Protein AF-B8IWQ6-F1 (afdb_monomer)

pLDDT: mean 89.93, std 7.75, range [54.72, 96.94]

Structure (mmCIF, N/CA/C/O backbone):
data_AF-B8IWQ6-F1
#
_entry.id   AF-B8IWQ6-F1
#
loop_
_atom_site.group_PDB
_atom_site.id
_atom_site.type_symbol
_atom_site.label_atom_id
_atom_site.label_alt_id
_atom_site.label_comp_id
_atom_site.label_asym_id
_atom_site.label_entity_id
_atom_site.label_seq_id
_atom_site.pdbx_PDB_ins_code
_atom_site.Cartn_x
_atom_site.Cartn_y
_atom_site.Cartn_z
_atom_site.occupancy
_atom_site.B_iso_or_equiv
_atom_site.auth_seq_id
_atom_site.auth_comp_id
_atom_site.auth_asym_id
_atom_site.auth_atom_id
_atom_site.pdbx_PDB_model_num
ATOM 1 N N . MET A 1 1 ? 30.501 -1.421 22.302 1.00 66.94 1 MET A N 1
ATOM 2 C CA . MET A 1 1 ? 29.836 -0.750 21.168 1.00 66.94 1 MET A CA 1
ATOM 3 C C . MET A 1 1 ? 30.378 -1.390 19.901 1.00 66.94 1 MET A C 1
ATOM 5 O O . MET A 1 1 ? 31.589 -1.570 19.834 1.00 66.94 1 MET A O 1
ATOM 9 N N . GLY A 1 2 ? 29.513 -1.847 18.991 1.00 84.69 2 GLY A N 1
ATOM 10 C CA . GLY A 1 2 ? 29.938 -2.385 17.690 1.00 84.69 2 GLY A CA 1
ATOM 11 C C . GLY A 1 2 ? 30.454 -1.277 16.768 1.00 84.69 2 GLY A C 1
ATOM 12 O O . GLY A 1 2 ? 30.319 -0.103 17.103 1.00 84.69 2 GLY A O 1
ATOM 13 N N . GLN A 1 3 ? 31.070 -1.650 15.647 1.00 88.75 3 GLN A N 1
ATOM 14 C CA . GLN A 1 3 ? 31.486 -0.689 14.622 1.00 88.75 3 GLN A CA 1
ATOM 15 C C . GLN A 1 3 ? 30.268 -0.195 13.841 1.00 88.75 3 GLN A C 1
ATOM 17 O O . GLN A 1 3 ? 29.359 -0.980 13.564 1.00 88.75 3 GLN A O 1
ATOM 22 N N . ASP A 1 4 ? 30.275 1.084 13.476 1.00 87.19 4 ASP A N 1
ATOM 23 C CA . ASP A 1 4 ? 29.252 1.650 12.604 1.00 87.19 4 ASP A CA 1
ATOM 24 C C . ASP A 1 4 ? 29.348 1.021 11.211 1.00 87.19 4 ASP A C 1
ATOM 26 O O . ASP A 1 4 ? 30.437 0.842 10.660 1.00 87.19 4 ASP A O 1
ATOM 30 N N . VAL A 1 5 ? 28.193 0.686 10.641 1.00 85.69 5 VAL A N 1
ATOM 31 C CA . VAL A 1 5 ? 28.084 0.187 9.269 1.00 85.69 5 VAL A CA 1
ATOM 32 C C . VAL A 1 5 ? 27.650 1.343 8.382 1.00 85.69 5 VAL A C 1
ATOM 34 O O . VAL A 1 5 ? 26.616 1.965 8.623 1.00 85.69 5 VAL A O 1
ATOM 37 N N . VAL A 1 6 ? 28.444 1.619 7.353 1.00 86.62 6 VAL A N 1
ATOM 38 C CA . VAL A 1 6 ? 28.143 2.629 6.337 1.00 86.62 6 VAL A CA 1
ATOM 39 C C . VAL A 1 6 ? 27.625 1.918 5.092 1.00 86.62 6 VAL A C 1
ATOM 41 O O . VAL A 1 6 ? 28.239 0.960 4.625 1.00 86.62 6 VAL A O 1
ATOM 44 N N . PHE A 1 7 ? 26.487 2.375 4.573 1.00 84.81 7 PHE A N 1
ATOM 45 C CA . PHE A 1 7 ? 25.936 1.903 3.306 1.00 84.81 7 PHE A CA 1
ATOM 46 C C . PHE A 1 7 ? 26.340 2.868 2.190 1.00 84.81 7 PHE A C 1
ATOM 48 O O . PHE A 1 7 ? 26.058 4.061 2.276 1.00 84.81 7 PHE A O 1
ATOM 55 N N . ASP A 1 8 ? 26.959 2.343 1.133 1.00 86.12 8 ASP A N 1
ATOM 56 C CA . ASP A 1 8 ? 27.364 3.130 -0.042 1.00 86.12 8 ASP A CA 1
ATOM 57 C C . ASP A 1 8 ? 26.194 3.428 -1.002 1.00 86.12 8 ASP A C 1
ATOM 59 O O . ASP A 1 8 ? 26.334 4.207 -1.944 1.00 86.12 8 ASP A O 1
ATOM 63 N N . LEU A 1 9 ? 25.031 2.806 -0.776 1.00 83.06 9 LEU A N 1
ATOM 64 C CA . LEU A 1 9 ? 23.818 2.937 -1.584 1.00 83.06 9 LEU A CA 1
ATOM 65 C C . LEU A 1 9 ? 22.581 3.104 -0.687 1.00 83.06 9 LEU A C 1
ATOM 67 O O . LEU A 1 9 ? 22.602 2.660 0.467 1.00 83.06 9 LEU A O 1
ATOM 71 N N . PRO A 1 10 ? 21.484 3.700 -1.201 1.00 81.00 10 PRO A N 1
ATOM 72 C CA . PRO A 1 10 ? 20.210 3.714 -0.497 1.00 81.00 10 PRO A CA 1
ATOM 73 C C . PRO A 1 10 ? 19.776 2.289 -0.163 1.00 81.00 10 PRO A C 1
ATOM 75 O O . PRO A 1 10 ? 19.846 1.395 -1.005 1.00 81.00 10 PRO A O 1
ATOM 78 N N . LEU A 1 11 ? 19.277 2.087 1.056 1.00 79.12 11 LEU A N 1
ATOM 79 C CA . LEU A 1 11 ? 18.800 0.773 1.493 1.00 79.12 11 LEU A CA 1
ATOM 80 C C . LEU A 1 11 ? 17.608 0.278 0.646 1.00 79.12 11 LEU A C 1
ATOM 82 O O . LEU A 1 11 ? 17.404 -0.925 0.517 1.00 79.12 11 LEU A O 1
ATOM 86 N N . ALA A 1 12 ? 16.841 1.203 0.056 1.00 81.44 12 ALA A N 1
ATOM 87 C CA . ALA A 1 12 ? 15.764 0.916 -0.884 1.00 81.44 12 ALA A CA 1
ATOM 88 C C . ALA A 1 12 ? 15.681 2.011 -1.963 1.00 81.44 12 ALA A C 1
ATOM 90 O O . ALA A 1 12 ? 15.247 3.128 -1.686 1.00 81.44 12 ALA A O 1
ATOM 91 N N . ASP A 1 13 ? 16.080 1.669 -3.188 1.00 88.56 13 ASP A N 1
ATOM 92 C CA . ASP A 1 13 ? 15.838 2.451 -4.407 1.00 88.56 13 ASP A CA 1
ATOM 93 C C . ASP A 1 13 ? 14.895 1.643 -5.307 1.00 88.56 13 ASP A C 1
ATOM 95 O O . ASP A 1 13 ? 15.315 0.753 -6.050 1.00 88.56 13 ASP A O 1
ATOM 99 N N . LEU A 1 14 ? 13.591 1.853 -5.125 1.00 90.94 14 LEU A N 1
ATOM 100 C CA . LEU A 1 14 ? 12.537 1.048 -5.740 1.00 90.94 14 LEU A CA 1
ATOM 101 C C . LEU A 1 14 ? 11.484 1.945 -6.397 1.00 90.94 14 LEU A C 1
ATOM 103 O O . LEU A 1 14 ? 11.209 3.042 -5.902 1.00 90.94 14 LEU A O 1
ATOM 107 N N . PRO A 1 15 ? 10.869 1.494 -7.505 1.00 92.69 15 PRO A N 1
ATOM 108 C CA . PRO A 1 15 ? 9.862 2.278 -8.199 1.00 92.69 15 PRO A CA 1
ATOM 109 C C . PRO A 1 15 ? 8.608 2.463 -7.340 1.00 92.69 15 PRO A C 1
ATOM 111 O O . PRO A 1 15 ? 8.223 1.590 -6.560 1.00 92.69 15 PRO A O 1
ATOM 114 N N . ALA A 1 16 ? 7.925 3.589 -7.542 1.00 93.81 16 ALA A N 1
ATOM 115 C CA . ALA A 1 16 ? 6.601 3.790 -6.973 1.00 93.81 16 ALA A CA 1
ATOM 116 C C . ALA A 1 16 ? 5.610 2.757 -7.534 1.00 93.81 16 ALA A C 1
ATOM 118 O O . ALA A 1 16 ? 5.648 2.415 -8.719 1.00 93.81 16 ALA A O 1
ATOM 119 N N . VAL A 1 17 ? 4.698 2.305 -6.678 1.00 95.25 17 VAL A N 1
ATOM 120 C CA . VAL A 1 17 ? 3.552 1.476 -7.056 1.00 95.25 17 VAL A CA 1
ATOM 121 C C . VAL A 1 17 ? 2.323 2.359 -7.227 1.00 95.25 17 VAL A C 1
ATOM 123 O O . VAL A 1 17 ? 2.095 3.282 -6.445 1.00 95.25 17 VAL A O 1
ATOM 126 N N . GLY A 1 18 ? 1.516 2.082 -8.247 1.00 94.50 18 GLY A N 1
ATOM 127 C CA . GLY A 1 18 ? 0.294 2.842 -8.478 1.00 94.50 18 GLY A CA 1
ATOM 128 C C . GLY A 1 18 ? -0.573 2.283 -9.594 1.00 94.50 18 GLY A C 1
ATOM 129 O O . GLY A 1 18 ? -0.112 1.533 -10.455 1.00 94.50 18 GLY A O 1
ATOM 130 N N . THR A 1 19 ? -1.842 2.676 -9.562 1.00 95.50 19 THR A N 1
ATOM 131 C CA . THR A 1 19 ? -2.843 2.398 -10.595 1.00 95.50 19 THR A CA 1
ATOM 132 C C . THR A 1 19 ? -3.619 3.679 -10.851 1.00 95.50 19 THR A C 1
ATOM 134 O O . THR A 1 19 ? -3.977 4.372 -9.898 1.00 95.50 19 THR A O 1
ATOM 137 N N . GLU A 1 20 ? -3.884 3.987 -12.120 1.00 94.12 20 GLU A N 1
ATOM 138 C CA . GLU A 1 20 ? -4.677 5.160 -12.486 1.00 94.12 20 GLU A CA 1
ATOM 139 C C . GLU A 1 20 ? -6.073 5.107 -11.840 1.00 94.12 20 GLU A C 1
ATOM 141 O O . GLU A 1 20 ? -6.721 4.057 -11.888 1.00 94.12 20 GLU A O 1
ATOM 146 N N . PRO A 1 21 ? -6.593 6.211 -11.271 1.00 91.75 21 PRO A N 1
ATOM 147 C CA . PRO A 1 21 ? -7.913 6.214 -10.635 1.00 91.75 21 PRO A CA 1
ATOM 148 C C . PRO A 1 21 ? -9.068 5.826 -11.572 1.00 91.75 21 PRO A C 1
ATOM 150 O O . PRO A 1 21 ? -10.112 5.372 -11.105 1.00 91.75 21 PRO A O 1
ATOM 153 N N . SER A 1 22 ? -8.886 6.009 -12.883 1.00 94.12 22 SER A N 1
ATOM 154 C CA . SER A 1 22 ? -9.839 5.629 -13.931 1.00 94.12 22 SER A CA 1
ATOM 155 C C . SER A 1 22 ? -9.726 4.164 -14.377 1.00 94.12 22 SER A C 1
ATOM 157 O O . SER A 1 22 ? -10.555 3.706 -15.165 1.00 94.12 22 SER A O 1
ATOM 159 N N . ASP A 1 23 ? -8.735 3.410 -13.888 1.00 96.62 23 ASP A N 1
ATOM 160 C CA . ASP A 1 23 ? -8.624 1.976 -14.149 1.00 96.62 23 ASP A CA 1
ATOM 161 C C . ASP A 1 23 ? -9.800 1.210 -13.519 1.00 96.62 23 ASP A C 1
ATOM 163 O O . ASP A 1 23 ? -10.305 1.543 -12.439 1.00 96.62 23 ASP A O 1
ATOM 167 N N . ARG A 1 24 ? -10.226 0.129 -14.180 1.00 96.94 24 ARG A N 1
ATOM 168 C CA . ARG A 1 24 ? -11.360 -0.685 -13.729 1.00 96.94 24 ARG A CA 1
ATOM 169 C C . ARG A 1 24 ? -11.145 -1.267 -12.336 1.00 96.94 24 ARG A C 1
ATOM 171 O O . ARG A 1 24 ? -12.109 -1.322 -11.574 1.00 96.94 24 ARG A O 1
ATOM 178 N N . LEU A 1 25 ? -9.928 -1.688 -11.983 1.00 95.88 25 LEU A N 1
ATOM 179 C CA . LEU A 1 25 ? -9.630 -2.225 -10.655 1.00 95.88 25 LEU A CA 1
ATOM 180 C C . LEU A 1 25 ? -9.794 -1.142 -9.581 1.00 95.88 25 LEU A C 1
ATOM 182 O O . LEU A 1 25 ? -10.441 -1.384 -8.561 1.00 95.88 25 LEU A O 1
ATOM 186 N N . ALA A 1 26 ? -9.266 0.060 -9.828 1.00 94.19 26 ALA A N 1
ATOM 187 C CA . ALA A 1 26 ? -9.356 1.184 -8.900 1.00 94.19 26 ALA A CA 1
ATOM 188 C C . ALA A 1 26 ? -10.815 1.615 -8.672 1.00 94.19 26 ALA A C 1
ATOM 190 O O . ALA A 1 26 ? -11.246 1.756 -7.524 1.00 94.19 26 ALA A O 1
ATOM 191 N N . MET A 1 27 ? -11.600 1.739 -9.748 1.00 94.56 27 MET A N 1
ATOM 192 C CA . MET A 1 27 ? -13.032 2.046 -9.671 1.00 94.56 27 MET A CA 1
ATOM 193 C C . MET A 1 27 ? -13.831 0.949 -8.954 1.00 94.56 27 MET A C 1
ATOM 195 O O . MET A 1 27 ? -14.661 1.254 -8.096 1.00 94.56 27 MET A O 1
ATOM 199 N N . THR A 1 28 ? -13.562 -0.324 -9.269 1.00 96.00 28 THR A N 1
ATOM 200 C CA . THR A 1 28 ? -14.236 -1.473 -8.639 1.00 96.00 28 THR A CA 1
ATOM 201 C C . THR A 1 28 ? -13.955 -1.506 -7.143 1.00 96.00 28 THR A C 1
ATOM 203 O O . THR A 1 28 ? -14.883 -1.660 -6.353 1.00 96.00 28 THR A O 1
ATOM 206 N N . LYS A 1 29 ? -12.701 -1.277 -6.733 1.00 95.06 29 LYS A N 1
ATOM 207 C CA . LYS A 1 29 ? -12.348 -1.151 -5.317 1.00 95.06 29 LYS A CA 1
ATOM 208 C C . LYS A 1 29 ? -13.149 -0.048 -4.638 1.00 95.06 29 LYS A C 1
ATOM 210 O O . LYS A 1 29 ? -13.699 -0.286 -3.570 1.00 95.06 29 LYS A O 1
ATOM 215 N N . SER A 1 30 ? -13.225 1.146 -5.228 1.00 93.62 30 SER A N 1
ATOM 216 C CA . SER A 1 30 ? -13.958 2.269 -4.625 1.00 93.62 30 SER A CA 1
ATOM 217 C C . SER A 1 30 ? -15.446 1.958 -4.439 1.00 93.62 30 SER A C 1
ATOM 219 O O . SER A 1 30 ? -16.017 2.317 -3.411 1.00 93.62 30 SER A O 1
ATOM 221 N N . TRP A 1 31 ? -16.059 1.244 -5.388 1.00 95.00 31 TRP A N 1
ATOM 222 C CA . TRP A 1 31 ? -17.431 0.755 -5.245 1.00 95.00 31 TRP A CA 1
ATOM 223 C C . TRP A 1 31 ? -17.559 -0.284 -4.118 1.00 95.00 31 TRP A C 1
ATOM 225 O O . TRP A 1 31 ? -18.363 -0.083 -3.214 1.00 95.00 31 TRP A O 1
ATOM 235 N N . ILE A 1 32 ? -16.720 -1.329 -4.097 1.00 95.25 32 ILE A N 1
ATOM 236 C CA . ILE A 1 32 ? -16.761 -2.383 -3.061 1.00 95.25 32 ILE A CA 1
ATOM 237 C C . ILE A 1 32 ? -16.553 -1.803 -1.661 1.00 95.25 32 ILE A C 1
ATOM 239 O O . ILE A 1 32 ? -17.297 -2.139 -0.744 1.00 95.25 32 ILE A O 1
ATOM 243 N N . VAL A 1 33 ? -15.558 -0.926 -1.484 1.00 93.81 33 VAL A N 1
ATOM 244 C CA . VAL A 1 33 ? -15.291 -0.282 -0.190 1.00 93.81 33 VAL A CA 1
ATOM 245 C C . VAL A 1 33 ? -16.535 0.453 0.290 1.00 93.81 33 VAL A C 1
ATOM 247 O O . VAL A 1 33 ? -16.926 0.283 1.442 1.00 93.81 33 VAL A O 1
ATOM 250 N N . ARG A 1 34 ? -17.205 1.201 -0.592 1.00 94.00 34 ARG A N 1
ATOM 251 C CA . ARG A 1 34 ? -18.434 1.913 -0.241 1.00 94.00 34 ARG A CA 1
ATOM 252 C C . ARG A 1 34 ? -19.563 0.971 0.161 1.00 94.00 34 ARG A C 1
ATOM 254 O O . ARG A 1 34 ? -20.210 1.222 1.171 1.00 94.00 34 ARG A O 1
ATOM 261 N N . GLU A 1 35 ? -19.782 -0.103 -0.589 1.00 95.81 35 GLU A N 1
ATOM 262 C CA . GLU A 1 35 ? -20.841 -1.073 -0.287 1.00 95.81 35 GLU A CA 1
ATOM 263 C C . GLU A 1 35 ? -20.595 -1.805 1.041 1.00 95.81 35 GLU A C 1
ATOM 265 O O . GLU A 1 35 ? -21.507 -1.956 1.849 1.00 95.81 35 GLU A O 1
ATOM 270 N N . VAL A 1 36 ? -19.357 -2.229 1.304 1.00 93.12 36 VAL A N 1
ATOM 271 C CA . VAL A 1 36 ? -19.022 -3.021 2.498 1.00 93.12 36 VAL A CA 1
ATOM 272 C C . VAL A 1 36 ? -18.946 -2.155 3.753 1.00 93.12 36 VAL A C 1
ATOM 274 O O . VAL A 1 36 ? -19.423 -2.557 4.809 1.00 93.12 36 VAL A O 1
ATOM 277 N N . THR A 1 37 ? -18.343 -0.970 3.652 1.00 90.19 37 THR A N 1
ATOM 278 C CA . THR A 1 37 ? -18.072 -0.112 4.819 1.00 90.19 37 THR A CA 1
ATOM 279 C C . THR A 1 37 ? -19.130 0.960 5.050 1.00 90.19 37 THR A C 1
ATOM 281 O O . THR A 1 37 ? -19.095 1.632 6.076 1.00 90.19 37 THR A O 1
ATOM 284 N N . GLN A 1 38 ? -20.044 1.161 4.093 1.00 92.19 38 GLN A N 1
ATOM 285 C CA . GLN A 1 38 ? -20.992 2.282 4.066 1.00 92.19 38 GLN A CA 1
ATOM 286 C C . GLN A 1 38 ? -20.314 3.669 4.099 1.00 92.19 38 GLN A C 1
ATOM 288 O O . GLN A 1 38 ? -20.973 4.686 4.312 1.00 92.19 38 GLN A O 1
ATOM 293 N N . ALA A 1 39 ? -19.004 3.733 3.839 1.00 85.50 39 ALA A N 1
ATOM 294 C CA . ALA A 1 39 ? -18.207 4.949 3.820 1.00 85.50 39 ALA A CA 1
ATOM 295 C C . ALA A 1 39 ? -17.458 5.087 2.490 1.00 85.50 39 ALA A C 1
ATOM 297 O O . ALA A 1 39 ? -17.053 4.108 1.861 1.00 85.50 39 ALA A O 1
ATOM 298 N N . ALA A 1 40 ? -17.254 6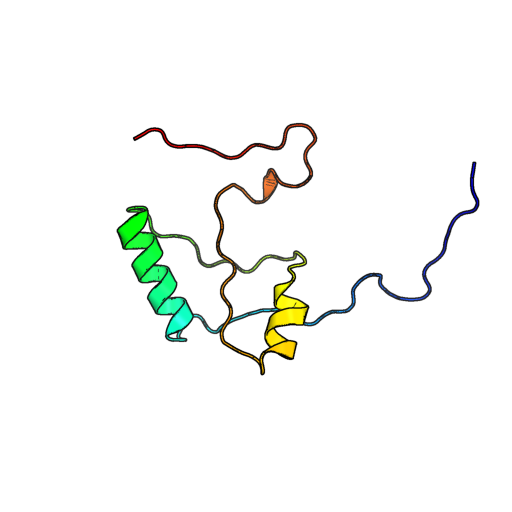.327 2.046 1.00 76.75 40 ALA A N 1
ATOM 299 C CA . ALA A 1 40 ? -16.352 6.589 0.936 1.00 76.75 40 ALA A CA 1
ATOM 300 C C . ALA A 1 40 ? -14.911 6.477 1.454 1.00 76.75 40 ALA A C 1
ATOM 302 O O . ALA A 1 40 ? -14.461 7.336 2.207 1.00 76.75 40 ALA A O 1
ATOM 303 N N . GLY A 1 41 ? -14.204 5.408 1.082 1.00 78.75 41 GLY A N 1
ATOM 304 C CA . GLY A 1 41 ? -12.765 5.323 1.326 1.00 78.75 41 GLY A CA 1
ATOM 305 C C . GLY A 1 41 ? -12.025 6.405 0.539 1.00 78.75 41 GLY A C 1
ATOM 306 O O . GLY A 1 41 ? -12.358 6.664 -0.621 1.00 78.75 41 GLY A O 1
ATOM 307 N N . GLU A 1 42 ? -11.022 7.028 1.150 1.00 82.75 42 GLU A N 1
ATOM 308 C CA . GLU A 1 42 ? -10.190 8.024 0.477 1.00 82.75 42 GLU A CA 1
ATOM 309 C C . GLU A 1 42 ? -9.185 7.341 -0.467 1.00 82.75 42 GLU A C 1
ATOM 311 O O . GLU A 1 42 ? -8.644 6.273 -0.171 1.00 82.75 42 GLU A O 1
ATOM 316 N N . VAL A 1 43 ? -8.949 7.936 -1.640 1.00 87.19 43 VAL A N 1
ATOM 317 C CA . VAL A 1 43 ? -7.867 7.517 -2.540 1.00 87.19 43 VAL A CA 1
ATOM 318 C C . VAL A 1 43 ? -6.694 8.453 -2.311 1.00 87.19 43 VAL A C 1
ATOM 320 O O . VAL A 1 43 ? -6.740 9.606 -2.730 1.00 87.19 43 VAL A O 1
ATOM 323 N N . ILE A 1 44 ? -5.648 7.945 -1.666 1.00 89.00 44 ILE A N 1
ATOM 324 C CA . ILE A 1 44 ? -4.450 8.716 -1.334 1.00 89.00 44 ILE A CA 1
ATOM 325 C C . ILE A 1 44 ? -3.202 8.079 -1.946 1.00 89.00 44 ILE A C 1
ATOM 327 O O . ILE A 1 44 ? -3.132 6.863 -2.130 1.00 89.00 44 ILE A O 1
ATOM 331 N N . GLY A 1 45 ? -2.206 8.910 -2.245 1.00 90.31 45 GLY A N 1
ATOM 332 C CA . GLY A 1 45 ? -0.824 8.466 -2.404 1.00 90.31 45 GLY A CA 1
ATOM 333 C C . GLY A 1 45 ? -0.098 8.611 -1.070 1.00 90.31 45 GLY A C 1
ATOM 334 O O . GLY A 1 45 ? -0.342 9.577 -0.349 1.00 90.31 45 GLY A O 1
ATOM 335 N N . MET A 1 46 ? 0.794 7.67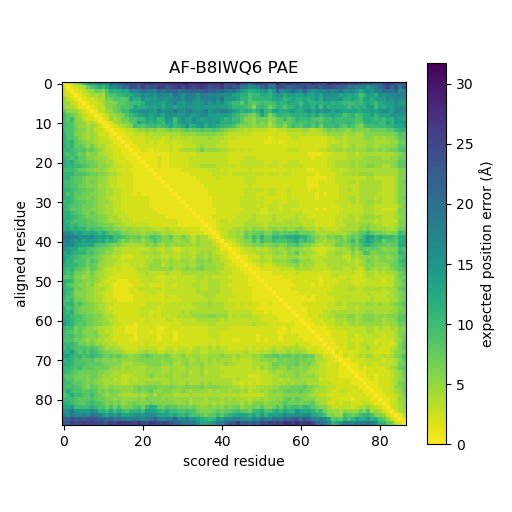8 -0.739 1.00 88.25 46 MET A N 1
ATOM 336 C CA . MET A 1 46 ? 1.519 7.706 0.530 1.00 88.25 46 MET A CA 1
ATOM 337 C C . MET A 1 46 ? 3.024 7.493 0.324 1.00 88.25 46 MET A C 1
A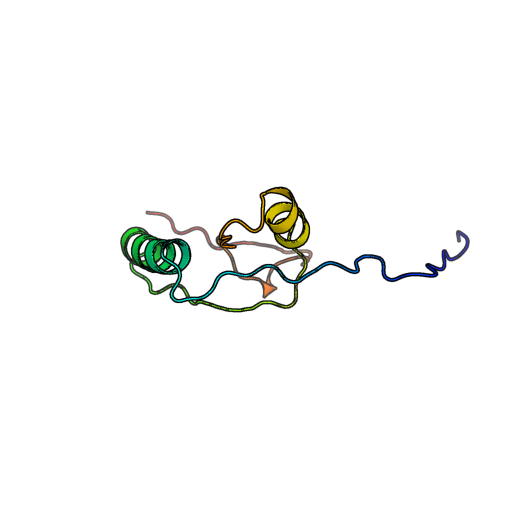TOM 339 O O . MET A 1 46 ? 3.406 6.561 -0.385 1.00 88.25 46 MET A O 1
ATOM 343 N N . PRO A 1 47 ? 3.892 8.316 0.947 1.00 88.88 47 PRO A N 1
ATOM 344 C CA . PRO A 1 47 ? 5.340 8.150 0.877 1.00 88.88 47 PRO A CA 1
ATOM 345 C C . PRO A 1 47 ? 5.816 7.060 1.851 1.00 88.88 47 PRO A C 1
ATOM 347 O O . PRO A 1 47 ? 6.505 7.336 2.831 1.00 88.88 47 PRO A O 1
ATOM 350 N N . CYS A 1 48 ? 5.434 5.811 1.596 1.00 88.00 48 CYS A N 1
ATOM 351 C CA . CYS A 1 48 ? 5.922 4.651 2.332 1.00 88.00 48 CYS A CA 1
ATOM 352 C C . CYS A 1 48 ? 6.307 3.521 1.375 1.00 88.00 48 CYS A C 1
ATOM 354 O O . CYS A 1 48 ? 5.867 3.462 0.226 1.00 88.00 48 CYS A O 1
ATOM 356 N N . PHE A 1 49 ? 7.151 2.615 1.859 1.00 91.31 49 PHE A N 1
ATOM 357 C CA . PHE A 1 49 ? 7.462 1.394 1.135 1.00 91.31 49 PHE A CA 1
ATOM 358 C C . PHE A 1 49 ? 6.341 0.368 1.324 1.00 91.31 49 PHE A C 1
ATOM 360 O O . PHE A 1 49 ? 5.874 0.143 2.440 1.00 91.31 49 PHE A O 1
ATOM 367 N N . THR A 1 50 ? 5.966 -0.294 0.231 1.00 93.12 50 THR A N 1
ATOM 368 C CA . THR A 1 50 ? 5.169 -1.524 0.245 1.00 93.12 50 THR A CA 1
ATOM 369 C C . THR A 1 50 ? 5.800 -2.547 -0.693 1.00 93.12 50 THR A C 1
ATOM 371 O O . THR A 1 50 ? 6.508 -2.192 -1.645 1.00 93.12 50 THR A O 1
ATOM 374 N N . ASP A 1 51 ? 5.508 -3.823 -0.453 1.00 94.94 51 ASP A N 1
ATOM 375 C CA . ASP A 1 51 ? 5.876 -4.933 -1.336 1.00 94.94 51 ASP A CA 1
ATOM 376 C C . ASP A 1 51 ? 5.379 -4.738 -2.780 1.00 94.94 51 ASP A C 1
ATOM 378 O O . ASP A 1 51 ? 6.024 -5.198 -3.723 1.00 94.94 51 ASP A O 1
ATOM 382 N N . GLY A 1 52 ? 4.307 -3.963 -2.974 1.00 95.06 52 GLY A N 1
ATOM 383 C CA . GLY A 1 52 ? 3.787 -3.546 -4.274 1.00 95.06 52 GLY A CA 1
ATOM 384 C C . GLY A 1 52 ? 4.839 -2.956 -5.222 1.00 95.06 52 GLY A C 1
ATOM 385 O O . GLY A 1 52 ? 4.763 -3.203 -6.424 1.00 95.06 52 GLY A O 1
ATOM 386 N N . SER A 1 53 ? 5.855 -2.254 -4.706 1.00 93.94 53 SER A N 1
ATOM 387 C CA . SER A 1 53 ? 6.966 -1.710 -5.514 1.00 93.94 53 SER A CA 1
ATOM 388 C C . SER A 1 53 ? 7.7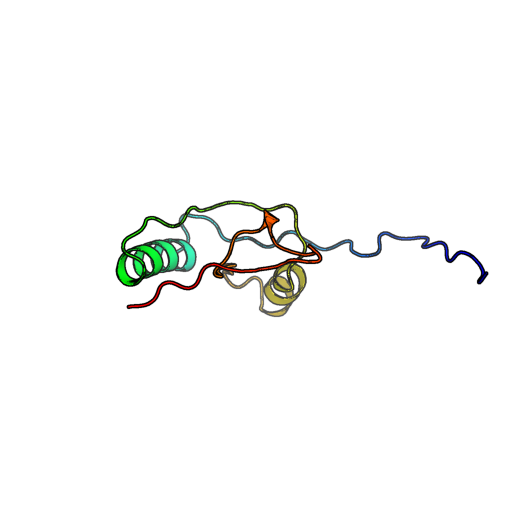85 -2.791 -6.237 1.00 93.94 53 SER A C 1
ATOM 390 O O . SER A 1 53 ? 8.310 -2.558 -7.326 1.00 93.94 53 SER A O 1
ATOM 392 N N . VAL A 1 54 ? 7.850 -3.998 -5.671 1.00 94.88 54 VAL A N 1
ATOM 393 C CA . VAL A 1 54 ? 8.502 -5.171 -6.270 1.00 94.88 54 VAL A CA 1
ATOM 394 C C . VAL A 1 54 ? 7.477 -6.015 -7.026 1.00 94.88 54 VAL A C 1
ATOM 396 O O . VAL A 1 54 ? 7.698 -6.387 -8.182 1.00 94.88 54 VAL A O 1
ATOM 399 N N . LEU A 1 55 ? 6.336 -6.302 -6.391 1.00 96.38 55 LEU A N 1
ATOM 400 C CA . LEU A 1 55 ? 5.328 -7.219 -6.923 1.00 96.38 55 LEU A CA 1
ATOM 401 C C . LEU A 1 55 ? 4.704 -6.697 -8.218 1.00 96.38 55 LEU A C 1
ATOM 403 O O . LEU A 1 55 ? 4.556 -7.463 -9.167 1.00 96.38 55 LEU A O 1
ATOM 407 N N . GLN A 1 56 ? 4.394 -5.401 -8.313 1.00 96.56 56 GLN A N 1
ATOM 408 C CA . GLN A 1 56 ? 3.775 -4.847 -9.518 1.00 96.56 56 GLN A CA 1
ATOM 409 C C . GLN A 1 56 ? 4.664 -5.069 -10.750 1.00 96.56 56 GLN A C 1
ATOM 411 O O . GLN A 1 56 ? 4.173 -5.487 -11.799 1.00 96.56 56 GLN A O 1
ATOM 416 N N . GLY A 1 57 ? 5.976 -4.850 -10.626 1.00 95.12 57 GLY A N 1
ATOM 417 C CA . GLY A 1 57 ? 6.936 -5.128 -11.695 1.00 95.12 57 GLY A CA 1
ATOM 418 C C . GLY A 1 57 ? 7.047 -6.621 -12.012 1.00 95.12 57 GLY A C 1
ATOM 419 O O . GLY A 1 57 ? 6.971 -7.006 -13.180 1.00 95.12 57 GLY A O 1
ATOM 420 N N . ALA A 1 58 ? 7.159 -7.462 -10.980 1.00 96.50 58 ALA A N 1
ATOM 421 C CA . ALA A 1 58 ? 7.272 -8.915 -11.122 1.00 96.50 58 ALA A CA 1
ATOM 422 C C . ALA A 1 58 ? 6.045 -9.555 -11.799 1.00 96.50 58 ALA A C 1
ATOM 424 O O . ALA A 1 58 ? 6.183 -10.533 -12.531 1.00 96.50 58 ALA A O 1
ATOM 425 N N . PHE A 1 59 ? 4.859 -8.971 -11.615 1.00 96.62 59 PHE A N 1
ATOM 426 C CA . PHE A 1 59 ? 3.605 -9.408 -12.232 1.00 96.62 59 PHE A CA 1
ATOM 427 C C . PHE A 1 59 ? 3.225 -8.589 -13.476 1.00 96.62 59 PHE A C 1
ATOM 429 O O . PHE A 1 59 ? 2.048 -8.348 -13.738 1.00 96.62 59 PHE A O 1
ATOM 436 N N . GLY A 1 60 ? 4.210 -8.145 -14.264 1.00 95.69 60 GLY A N 1
ATOM 437 C CA . GLY A 1 60 ? 3.960 -7.558 -15.585 1.00 95.69 60 GLY A CA 1
ATOM 438 C C . GLY A 1 60 ? 3.230 -6.213 -15.554 1.00 95.69 60 GLY A C 1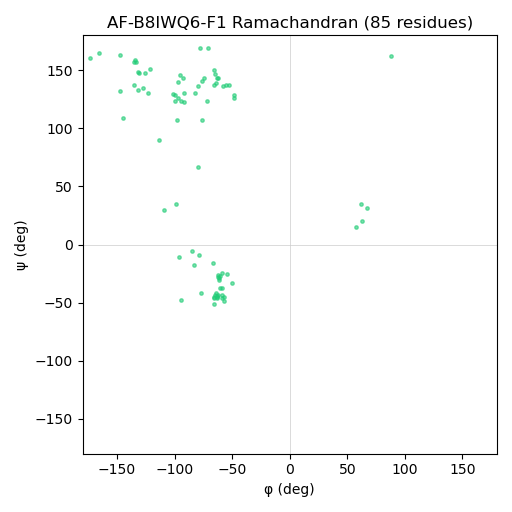
ATOM 439 O O . GLY A 1 60 ? 2.477 -5.903 -16.472 1.00 95.69 60 GLY A O 1
ATOM 440 N N . ARG A 1 61 ? 3.450 -5.410 -14.505 1.00 94.50 61 ARG A N 1
ATOM 441 C CA . ARG A 1 61 ? 2.780 -4.121 -14.255 1.00 94.50 61 ARG A CA 1
ATOM 442 C C . ARG A 1 61 ? 1.262 -4.241 -14.079 1.00 94.50 61 ARG A C 1
ATOM 444 O O . ARG A 1 61 ? 0.523 -3.345 -14.480 1.00 94.50 61 ARG A O 1
ATOM 451 N N . CYS A 1 62 ? 0.803 -5.334 -13.471 1.00 95.50 62 CYS A N 1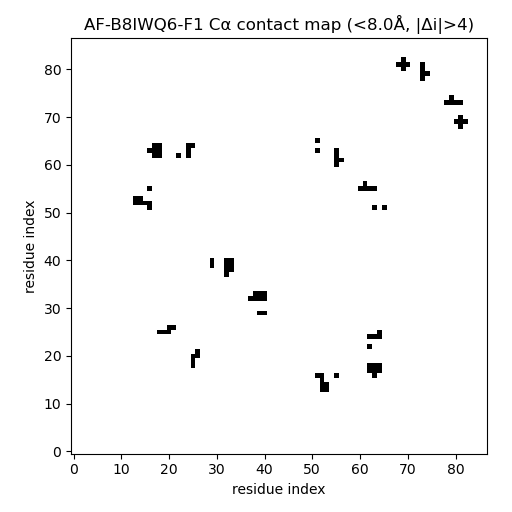
ATOM 452 C CA . CYS A 1 62 ? -0.607 -5.534 -13.139 1.00 95.50 62 CYS A CA 1
ATOM 453 C C . CYS A 1 62 ? -1.170 -4.338 -12.332 1.00 95.50 62 CYS A C 1
ATOM 455 O O . CYS A 1 62 ? -0.492 -3.857 -11.409 1.00 95.50 62 CYS A O 1
ATOM 457 N N . PRO A 1 63 ? -2.396 -3.854 -12.629 1.00 96.75 63 PRO A N 1
ATOM 458 C CA . PRO A 1 63 ? -3.096 -2.915 -11.760 1.00 96.75 63 PRO A CA 1
ATOM 459 C C . PRO A 1 63 ? -3.076 -3.416 -10.311 1.00 96.75 63 PRO A C 1
ATOM 461 O O . PRO A 1 63 ? -3.419 -4.558 -10.020 1.00 96.75 63 PRO A O 1
ATOM 464 N N . THR A 1 64 ? -2.607 -2.564 -9.409 1.00 96.31 64 THR A N 1
ATOM 465 C CA . THR A 1 64 ? -2.361 -2.868 -7.998 1.00 96.31 64 THR A CA 1
ATOM 466 C C . THR A 1 64 ? -3.060 -1.833 -7.122 1.00 96.31 64 THR A C 1
ATOM 468 O O . THR A 1 64 ? -2.977 -0.630 -7.377 1.00 96.31 64 THR A O 1
ATOM 471 N N . VAL A 1 65 ? -3.743 -2.290 -6.075 1.00 95.00 65 VAL A N 1
ATOM 472 C CA . VAL A 1 65 ? -4.350 -1.425 -5.060 1.00 95.00 65 VAL A CA 1
ATOM 473 C C . VAL A 1 65 ? -3.808 -1.822 -3.697 1.00 95.00 65 VAL A C 1
ATOM 475 O O . VAL A 1 65 ? -3.848 -2.994 -3.337 1.00 95.00 65 VAL A O 1
ATOM 478 N N . ILE A 1 66 ? -3.345 -0.834 -2.934 1.00 94.25 66 ILE A N 1
ATOM 479 C CA . ILE A 1 66 ? -3.034 -0.991 -1.513 1.00 94.25 66 ILE A CA 1
ATOM 480 C C . ILE A 1 66 ? -4.299 -0.619 -0.739 1.00 94.25 66 ILE A C 1
ATOM 482 O O . ILE A 1 66 ? -4.843 0.471 -0.921 1.00 94.25 66 ILE A O 1
ATOM 486 N N . LEU A 1 67 ? -4.803 -1.543 0.075 1.00 92.12 67 LEU A N 1
ATOM 487 C CA . LEU A 1 67 ? -6.013 -1.364 0.872 1.00 92.12 67 LEU A CA 1
ATOM 488 C C . LEU A 1 67 ? -5.868 -2.147 2.174 1.00 92.12 67 LEU A C 1
ATOM 490 O O . LEU A 1 67 ? -5.527 -3.327 2.152 1.00 92.12 67 LEU A O 1
ATOM 494 N N . GLY A 1 68 ? -6.166 -1.508 3.297 1.00 89.38 68 GLY A N 1
ATOM 495 C CA . GLY A 1 68 ? -6.135 -2.144 4.606 1.00 89.38 68 GLY A CA 1
ATOM 496 C C . GLY A 1 68 ? -6.853 -1.295 5.653 1.00 89.38 68 GLY A C 1
ATOM 497 O O . GLY A 1 68 ? -7.154 -0.129 5.388 1.00 89.38 68 GLY A O 1
ATOM 498 N N . PRO A 1 69 ? -7.173 -1.879 6.815 1.00 87.56 69 PRO A N 1
ATOM 499 C CA . PRO A 1 69 ? -7.735 -1.146 7.938 1.00 87.56 69 PRO A CA 1
ATOM 500 C C . PRO A 1 69 ? -6.655 -0.356 8.690 1.00 87.56 69 PRO A C 1
ATOM 502 O O . PRO A 1 69 ? -5.459 -0.600 8.537 1.00 87.56 69 PRO A O 1
ATOM 505 N N . GLY A 1 70 ? -7.108 0.515 9.591 1.00 85.69 70 GLY A N 1
ATOM 506 C CA . GLY A 1 70 ? -6.241 1.225 10.526 1.00 85.69 70 GLY A CA 1
ATOM 507 C C . GLY A 1 70 ? -5.683 2.534 9.976 1.00 85.69 70 GLY A C 1
ATOM 508 O O . GLY A 1 70 ? -5.686 2.797 8.776 1.00 85.69 70 GLY A O 1
ATOM 509 N N . GLU A 1 71 ? -5.220 3.368 10.900 1.00 87.88 71 GL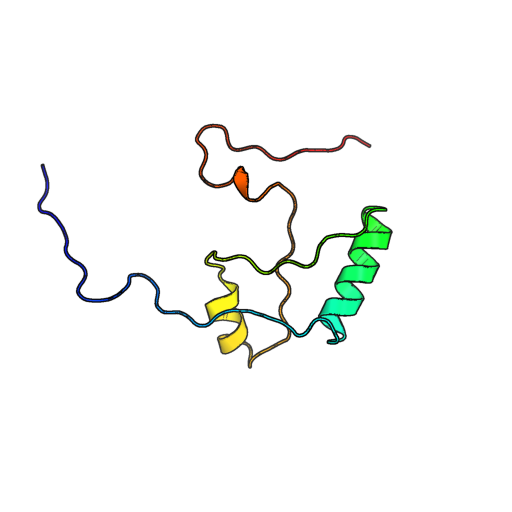U A N 1
ATOM 510 C CA . GLU A 1 71 ? -4.672 4.681 10.592 1.00 87.88 71 GLU A CA 1
ATOM 511 C C . GLU A 1 71 ? -3.160 4.573 10.399 1.00 87.88 71 GLU A C 1
ATOM 513 O O . GLU A 1 71 ? -2.453 4.038 11.254 1.00 87.88 71 GLU A O 1
ATOM 518 N N . HIS A 1 72 ? -2.640 5.120 9.303 1.00 85.75 72 HIS A N 1
ATOM 519 C CA . HIS A 1 72 ? -1.223 4.985 8.957 1.00 85.75 72 HIS A CA 1
ATOM 520 C C . HIS A 1 72 ? -0.301 5.625 10.004 1.00 85.75 72 HIS A C 1
ATOM 522 O O . HIS A 1 72 ? 0.815 5.158 10.218 1.00 85.75 72 HIS A O 1
ATOM 528 N N . SER A 1 73 ? -0.792 6.646 10.715 1.00 89.31 73 SER A N 1
ATOM 529 C CA . SER A 1 73 ? -0.067 7.294 11.815 1.00 89.31 73 SER A CA 1
ATOM 530 C C . SER A 1 73 ? 0.148 6.407 13.051 1.00 89.31 73 SER A C 1
ATOM 532 O O . SER A 1 73 ? 0.986 6.744 13.885 1.00 89.31 73 SER A O 1
ATOM 534 N N . GLN A 1 74 ? -0.576 5.288 13.187 1.00 93.38 74 GLN A N 1
ATOM 535 C CA . GLN A 1 74 ? -0.376 4.333 14.286 1.00 93.38 74 GLN A CA 1
ATOM 536 C C . GLN A 1 74 ? 0.757 3.339 14.023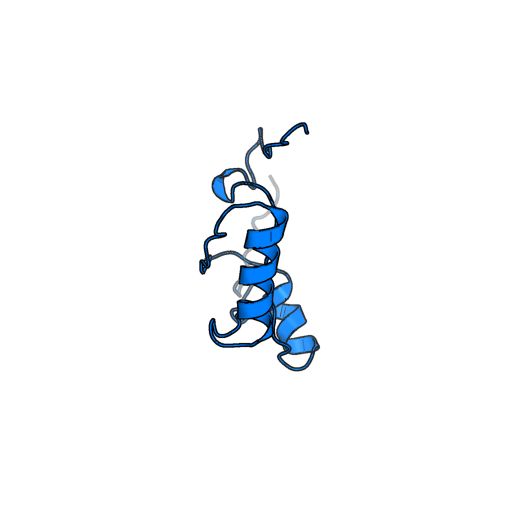 1.00 93.38 74 GLN A C 1
ATOM 538 O O . GLN A 1 74 ? 1.251 2.733 14.973 1.00 93.38 74 GLN A O 1
ATOM 543 N N . ALA A 1 75 ? 1.187 3.183 12.769 1.00 91.62 75 ALA A N 1
ATOM 544 C CA . ALA A 1 75 ? 2.257 2.258 12.428 1.00 91.62 75 ALA A CA 1
ATOM 545 C C . ALA A 1 75 ? 3.583 2.657 13.101 1.00 91.62 75 ALA A C 1
ATOM 547 O O . ALA A 1 75 ? 3.918 3.843 13.205 1.00 91.62 75 ALA A O 1
ATOM 548 N N . HIS A 1 76 ? 4.355 1.650 13.521 1.00 92.81 76 HIS A N 1
ATOM 549 C CA . HIS A 1 76 ? 5.678 1.803 14.143 1.00 92.81 76 HIS A CA 1
ATOM 550 C C . HIS A 1 76 ? 5.670 2.556 15.484 1.00 92.81 76 HIS A C 1
ATOM 552 O O . HIS A 1 76 ? 6.706 3.064 15.919 1.00 92.81 76 HIS A O 1
ATOM 558 N N . GLN A 1 77 ? 4.518 2.625 16.152 1.00 96.00 77 GLN A N 1
ATOM 559 C CA . GLN A 1 77 ? 4.406 3.177 17.499 1.00 96.00 77 GLN A CA 1
ATOM 560 C C . GLN A 1 77 ? 4.473 2.056 18.541 1.00 96.00 77 GLN A C 1
ATOM 562 O O . GLN A 1 77 ? 3.954 0.962 18.339 1.00 96.00 77 GLN A O 1
ATOM 567 N N . THR A 1 78 ? 5.064 2.322 19.709 1.00 96.69 78 THR A N 1
ATOM 568 C CA . THR A 1 78 ? 5.150 1.324 20.798 1.00 96.69 78 THR A CA 1
ATOM 569 C C . THR A 1 78 ? 3.770 0.867 21.289 1.00 96.69 78 THR A C 1
ATOM 571 O O . THR A 1 78 ? 3.619 -0.243 21.791 1.00 96.69 78 THR A O 1
ATOM 574 N N . ASN A 1 79 ? 2.762 1.727 21.155 1.00 94.94 79 ASN A N 1
ATOM 575 C CA . ASN A 1 79 ? 1.366 1.481 21.507 1.00 94.94 79 ASN A CA 1
ATOM 576 C C . ASN A 1 79 ? 0.464 1.343 20.267 1.00 94.94 79 ASN A C 1
ATOM 578 O O . ASN A 1 79 ? -0.708 1.715 20.328 1.00 94.94 79 ASN A O 1
ATOM 582 N N . GLU A 1 80 ? 1.014 0.853 19.154 1.00 95.62 80 GLU A N 1
ATOM 583 C CA . GLU A 1 80 ? 0.286 0.613 17.907 1.00 95.62 80 GLU A CA 1
ATOM 584 C C . GLU A 1 80 ? -1.024 -0.152 18.152 1.00 95.62 80 GLU A C 1
ATOM 586 O O . GLU A 1 80 ? -1.066 -1.191 18.817 1.00 95.62 80 GLU A O 1
ATOM 591 N N . CYS A 1 81 ? -2.117 0.385 17.613 1.00 91.56 81 CYS A N 1
ATOM 592 C CA . CYS A 1 81 ? -3.433 -0.231 17.661 1.00 91.56 81 CYS A CA 1
ATOM 593 C C . CYS A 1 81 ? -4.234 0.109 16.400 1.00 91.56 81 CYS A C 1
ATOM 595 O O . CYS A 1 81 ? -3.923 1.051 15.671 1.00 91.56 81 CYS A O 1
ATOM 597 N N . TYR A 1 82 ? -5.298 -0.652 16.152 1.00 91.00 82 TYR A N 1
ATOM 598 C CA . TYR A 1 82 ? -6.278 -0.344 15.116 1.00 91.00 82 TYR A CA 1
ATOM 599 C C . TYR A 1 82 ? -7.691 -0.452 15.693 1.00 91.00 82 TYR A C 1
ATOM 601 O O . TYR A 1 82 ? -7.948 -1.228 16.616 1.00 91.00 82 TYR A O 1
ATOM 609 N N . GLY A 1 83 ? -8.610 0.361 15.170 1.00 86.75 83 GLY A N 1
ATOM 610 C CA . GLY A 1 83 ? -10.000 0.368 15.615 1.00 86.75 83 GLY A CA 1
AT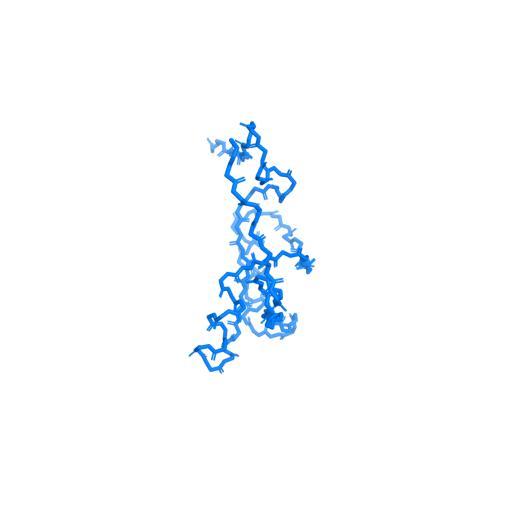OM 611 C C . GLY A 1 83 ? -10.738 -0.882 15.144 1.00 86.75 83 GLY A C 1
ATOM 612 O O . GLY A 1 83 ? -10.815 -1.141 13.945 1.00 86.75 83 GLY A O 1
ATOM 613 N N . ILE A 1 84 ? -11.317 -1.624 16.085 1.00 83.94 84 ILE A N 1
ATOM 614 C CA . ILE A 1 84 ? -12.285 -2.684 15.797 1.00 83.94 84 ILE A CA 1
ATOM 615 C C . ILE A 1 84 ? -13.694 -2.141 16.039 1.00 83.94 84 ILE A C 1
ATOM 617 O O . ILE A 1 84 ? -13.971 -1.559 17.088 1.00 83.94 84 ILE A O 1
ATOM 621 N N . GLN A 1 85 ? -14.582 -2.305 15.062 1.00 73.56 85 GLN A N 1
ATOM 622 C CA . GLN A 1 85 ? -16.007 -2.042 15.246 1.00 73.56 85 GLN A CA 1
ATOM 623 C C . GLN A 1 85 ? -16.686 -3.362 15.602 1.00 73.56 85 GLN A C 1
ATOM 625 O O . GLN A 1 85 ? -16.560 -4.346 14.874 1.00 73.56 85 GLN A O 1
ATOM 630 N N . TRP A 1 86 ? -17.365 -3.389 16.746 1.00 57.16 86 TRP A N 1
ATOM 631 C CA . TRP A 1 86 ? -18.228 -4.501 17.129 1.00 57.16 86 TRP A CA 1
ATOM 632 C C . TRP A 1 86 ? -19.583 -4.315 16.442 1.00 57.16 86 TRP A C 1
ATOM 634 O O . TRP A 1 86 ? -20.128 -3.211 16.474 1.00 57.16 86 TRP A O 1
ATOM 644 N N . ALA A 1 87 ? -20.061 -5.372 15.783 1.00 54.72 87 ALA A N 1
ATOM 645 C CA . ALA A 1 87 ? -21.357 -5.413 15.105 1.00 54.72 87 ALA A CA 1
ATOM 646 C C . ALA A 1 87 ? -22.528 -5.469 16.096 1.00 54.72 87 ALA A C 1
ATOM 648 O O . ALA A 1 87 ? -22.360 -6.101 17.166 1.00 54.72 87 ALA A O 1
#

Secondary structure (DSSP, 8-state):
-PPPPPPSS-S---PPP---TTSHHHHHHHHHHHHHHSS-------SS--THHHHHHHTTT-------SS-GGGTT-TT---PPPP-

Foldseek 3Di:
DDDDDDDPDPPDDFDDAADDCPDPVNVVVQVVCCVVVVDRDDDDDDPDDDCRRVVCVVVVNPHDDDDDFADPVLPPDPPRDTDDDDD

Organism: Methylobacterium nodulans (strain LMG 21967 / CNCM I-2342 / ORS 2060) (NCBI:txid460265)

Sequence (87 aa):
MGQDVVFDLPLADLPAVGTEPSDRLAMTKSWIVREVTQAAGEVIGMPCFTDGSVLQGAFGRCPTVILGPGEHSQAHQTNECYGIQWA

Solvent-accessible surface area (backbone atoms only — not comparable to full-atom values): 6123 Å² total; per-residue (Å²): 133,82,83,87,82,83,74,96,59,75,95,76,86,72,58,87,64,73,52,60,73,86,37,67,67,50,46,49,49,56,50,50,44,25,71,76,67,76,40,84,73,83,91,79,88,73,102,68,94,57,70,50,38,54,48,29,61,78,58,77,62,44,85,52,83,92,82,78,86,64,57,77,86,32,62,96,44,99,80,52,67,64,87,80,83,83,131

Mean predicted aligned error: 5.72 Å

Radius of gyration: 17.35 Å; Cα contacts (8 Å, |Δi|>4): 51; chains: 1; bounding box: 53×18×37 Å